Protein AF-A0A850NU99-F1 (afdb_monomer)

pLDDT: mean 89.63, std 8.55, range [55.31, 97.88]

Foldseek 3Di:
DDPVVVVVVVVVVVVVVVVVVVVVVVVLVVVLVVVLVVLVVLLVVLVVQLPPPPVVSNVVSVVSNVVSVVVNVVSVD

Mean predicted aligned error: 7.13 Å

Secondary structure (DSSP, 8-state):
--HHHHHHHHHHHHHHHHHHHHHHHHHHHHHHHHHHHHHHHHHHHHHHHHT-SSHHHHHHHHHHHHHHHHHHHHTT-

Organism: NCBI:txid1181271

Solvent-accessible surface area (backbone atoms only — not comparable to full-atom values): 4190 Å² total; per-residue (Å²): 139,58,72,68,60,55,53,54,51,52,51,51,50,52,54,50,55,50,51,51,52,51,50,52,52,51,49,52,52,48,54,46,51,53,52,50,61,65,46,49,61,54,42,56,52,17,60,61,32,44,75,38,89,52,64,69,54,13,52,52,15,49,56,48,34,58,49,53,51,52,54,56,54,59,67,71,110

Structure (mmCIF, N/CA/C/O backbone):
data_AF-A0A850NU99-F1
#
_entry.id   AF-A0A850NU99-F1
#
loop_
_atom_site.group_PDB
_atom_site.id
_atom_site.type_symbol
_atom_site.label_atom_id
_atom_site.label_alt_id
_atom_site.label_comp_id
_atom_site.label_asym_id
_atom_site.label_entity_id
_atom_site.label_seq_id
_atom_site.pdbx_PDB_ins_code
_atom_site.Cartn_x
_atom_site.Cartn_y
_atom_site.Cartn_z
_atom_site.occupancy
_atom_site.B_iso_or_equiv
_atom_site.auth_seq_id
_atom_site.auth_comp_id
_atom_site.auth_asym_id
_atom_site.auth_atom_id
_atom_site.pdbx_PDB_model_num
ATOM 1 N N . ALA A 1 1 ? -26.843 -6.950 46.287 1.00 55.31 1 ALA A N 1
ATOM 2 C CA . ALA A 1 1 ? -26.103 -6.294 45.186 1.00 55.31 1 ALA A CA 1
ATOM 3 C C . ALA A 1 1 ? -27.041 -6.143 43.985 1.00 55.31 1 ALA A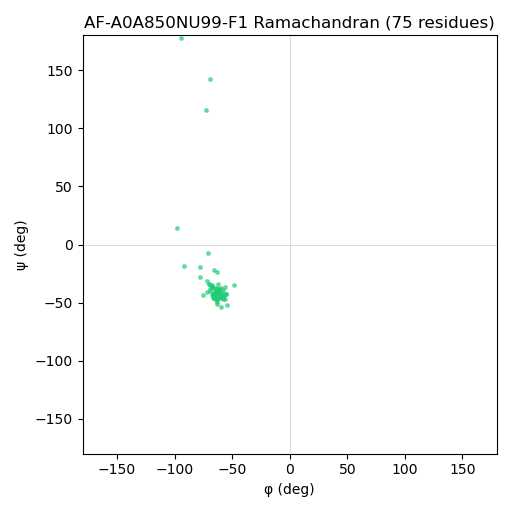 C 1
ATOM 5 O O . ALA A 1 1 ? -27.370 -7.141 43.364 1.00 55.31 1 ALA A O 1
ATOM 6 N N . GLY A 1 2 ? -27.579 -4.940 43.751 1.00 74.06 2 GLY A N 1
ATOM 7 C CA . GLY A 1 2 ? -28.730 -4.709 42.860 1.00 74.06 2 GLY A CA 1
ATOM 8 C C . GLY A 1 2 ? -28.395 -4.325 41.411 1.00 74.06 2 GLY A C 1
ATOM 9 O O . GLY A 1 2 ? -27.231 -4.125 41.059 1.00 74.06 2 GLY A O 1
ATOM 10 N N . LEU A 1 3 ? -29.451 -4.172 40.601 1.00 71.19 3 LEU A N 1
ATOM 11 C CA . LEU A 1 3 ? -29.446 -3.807 39.170 1.00 71.19 3 LEU A CA 1
ATOM 12 C C . LEU A 1 3 ? -28.554 -2.594 38.837 1.00 71.19 3 LEU A C 1
ATOM 14 O O . LEU A 1 3 ? -27.878 -2.587 37.811 1.00 71.19 3 LEU A O 1
ATOM 18 N N . LEU A 1 4 ? -28.463 -1.613 39.742 1.00 74.12 4 LEU A N 1
ATOM 19 C CA . LEU A 1 4 ? -27.568 -0.453 39.627 1.00 74.12 4 LEU A CA 1
ATOM 20 C C . LEU A 1 4 ? -26.084 -0.844 39.500 1.00 74.12 4 LEU A C 1
ATOM 22 O O . LEU A 1 4 ? -25.360 -0.268 38.692 1.00 74.12 4 LEU A O 1
ATOM 26 N N . GLY A 1 5 ? -25.629 -1.862 40.236 1.00 75.69 5 GLY A N 1
ATOM 27 C CA . GLY A 1 5 ? -24.246 -2.339 40.164 1.00 75.69 5 GLY A CA 1
ATOM 28 C C . GLY A 1 5 ? -23.924 -3.041 38.842 1.00 75.69 5 GLY A C 1
ATOM 29 O O . GLY A 1 5 ? -22.815 -2.908 38.328 1.00 75.69 5 GLY A O 1
ATOM 30 N N . ALA A 1 6 ? -24.893 -3.755 38.260 1.00 74.38 6 ALA A N 1
ATOM 31 C CA . ALA A 1 6 ? -24.743 -4.369 36.940 1.00 74.38 6 ALA A CA 1
ATOM 32 C C . ALA A 1 6 ? -24.682 -3.307 35.831 1.00 74.38 6 ALA A C 1
ATOM 34 O O . ALA A 1 6 ? -23.846 -3.399 34.934 1.00 74.38 6 ALA A O 1
ATOM 35 N N . LEU A 1 7 ? -25.496 -2.255 35.941 1.00 73.06 7 LEU A N 1
ATOM 36 C CA . LEU A 1 7 ? -25.555 -1.171 34.962 1.00 73.06 7 LEU A CA 1
ATOM 37 C C . LEU A 1 7 ? -24.284 -0.303 34.967 1.00 73.06 7 LEU A C 1
ATOM 39 O O . LEU A 1 7 ? -23.797 0.081 33.906 1.00 73.06 7 LEU A O 1
ATOM 43 N N . VAL A 1 8 ? -23.703 -0.041 36.144 1.00 80.31 8 VAL A N 1
ATOM 44 C CA . VAL A 1 8 ? -22.410 0.659 36.279 1.00 80.31 8 VAL A CA 1
ATOM 45 C C . VAL A 1 8 ? -21.261 -0.180 35.710 1.00 80.31 8 VAL A C 1
ATOM 47 O O . VAL 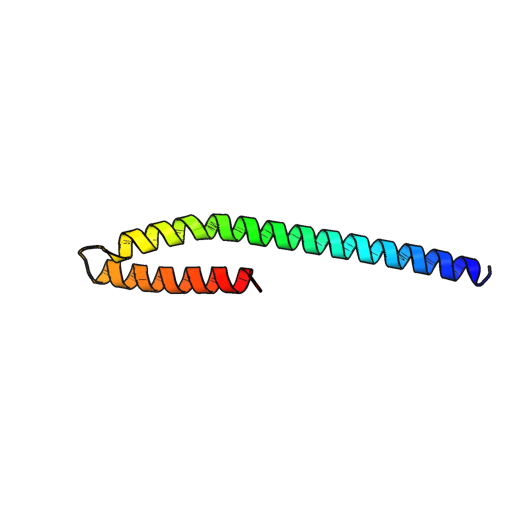A 1 8 ? -20.430 0.348 34.971 1.00 80.31 8 VAL A O 1
ATOM 50 N N . ARG A 1 9 ? -21.234 -1.494 35.975 1.00 77.00 9 ARG A N 1
ATOM 51 C CA . ARG A 1 9 ? -20.226 -2.403 35.398 1.00 77.00 9 ARG A CA 1
ATOM 52 C C . ARG A 1 9 ? -20.342 -2.526 33.879 1.00 77.00 9 ARG A C 1
ATOM 54 O O . ARG A 1 9 ? -19.322 -2.454 33.200 1.00 77.00 9 ARG A O 1
ATOM 61 N N . GLY A 1 10 ? -21.559 -2.641 33.345 1.00 73.38 10 GLY A N 1
ATOM 62 C CA . GLY A 1 10 ? -21.801 -2.672 31.899 1.00 73.38 10 GLY A CA 1
ATOM 63 C C . GLY A 1 10 ? -21.339 -1.391 31.204 1.00 73.38 10 GLY A C 1
ATOM 64 O O . GLY A 1 10 ? -20.687 -1.450 30.166 1.00 73.38 10 GLY A O 1
ATOM 65 N N . ARG A 1 11 ? -21.576 -0.226 31.823 1.00 77.19 11 ARG A N 1
ATOM 66 C CA . ARG A 1 11 ? -21.089 1.065 31.314 1.00 77.19 11 ARG A CA 1
ATOM 67 C C . ARG A 1 11 ? -19.563 1.155 31.347 1.00 77.19 11 ARG A C 1
ATOM 69 O O . ARG A 1 11 ? -18.961 1.587 30.371 1.00 77.19 11 ARG A O 1
ATOM 76 N N . SER A 1 12 ? -18.941 0.701 32.436 1.00 75.81 12 SER A N 1
ATOM 77 C CA . SER A 1 12 ? -17.480 0.659 32.566 1.00 75.81 12 SER A CA 1
ATOM 78 C C . SER A 1 12 ? -16.850 -0.236 31.488 1.00 75.81 12 SER A C 1
ATOM 80 O O . SER A 1 12 ? -15.956 0.202 30.765 1.00 75.81 12 SER A O 1
ATOM 82 N N . SER A 1 13 ? -17.404 -1.434 31.276 1.00 81.31 13 SER A N 1
ATOM 83 C CA . SER A 1 13 ? -16.973 -2.360 30.220 1.00 81.31 13 SER A CA 1
ATOM 84 C C . SER A 1 13 ? -17.155 -1.776 28.813 1.00 81.31 13 SER A C 1
ATOM 86 O O . SER A 1 13 ? -16.219 -1.805 28.018 1.00 81.31 13 SER A O 1
ATOM 88 N N . ALA A 1 14 ? -18.301 -1.152 28.520 1.00 83.81 14 ALA A N 1
ATOM 89 C CA . ALA A 1 14 ? -18.536 -0.502 27.231 1.00 83.81 14 ALA A CA 1
ATOM 90 C C . ALA A 1 14 ? -17.539 0.640 26.963 1.00 83.81 14 ALA A C 1
ATOM 92 O O . ALA A 1 14 ? -17.035 0.779 25.846 1.00 83.81 14 ALA A O 1
ATOM 93 N N . THR A 1 15 ? -17.197 1.434 27.984 1.00 88.12 15 THR A N 1
ATOM 94 C CA . THR A 1 15 ? -16.178 2.487 27.842 1.00 88.12 15 THR A CA 1
ATOM 95 C C . THR A 1 15 ? -14.772 1.921 27.644 1.00 88.12 15 THR A C 1
ATOM 97 O O . THR A 1 15 ? -14.008 2.485 26.866 1.00 88.12 15 THR A O 1
ATOM 100 N N . ALA A 1 16 ? -14.435 0.796 28.283 1.00 87.50 16 ALA A N 1
ATOM 101 C CA . ALA A 1 16 ? -13.157 0.117 28.080 1.00 87.50 16 ALA A CA 1
ATOM 102 C C . ALA A 1 16 ? -13.020 -0.410 26.641 1.00 87.50 16 ALA A C 1
ATOM 104 O O . ALA A 1 16 ? -12.039 -0.092 25.975 1.00 87.50 16 ALA A O 1
ATOM 105 N N . LEU A 1 17 ? -14.045 -1.097 26.126 1.00 88.06 17 LEU A N 1
ATOM 106 C CA . LEU A 1 17 ? -14.074 -1.601 24.746 1.00 88.06 17 LEU A CA 1
ATOM 107 C C . LEU A 1 17 ? -14.005 -0.471 23.710 1.00 88.06 17 LEU A C 1
ATOM 109 O O . LEU A 1 17 ? -13.340 -0.592 22.685 1.00 88.06 17 LEU A O 1
ATOM 113 N N . THR A 1 18 ? -14.668 0.653 23.988 1.00 91.88 18 THR A N 1
ATOM 114 C CA . THR A 1 18 ? -14.623 1.849 23.133 1.00 91.88 18 THR A CA 1
ATOM 115 C C . THR A 1 18 ? -13.200 2.407 23.058 1.00 91.88 18 THR A C 1
ATOM 117 O O . THR A 1 18 ? -12.708 2.666 21.963 1.00 91.88 18 THR A O 1
ATOM 120 N N . ARG A 1 19 ? -12.510 2.533 24.201 1.00 91.19 19 ARG A N 1
ATOM 121 C CA . ARG A 1 19 ? -11.120 3.017 24.254 1.00 91.19 19 ARG A CA 1
ATOM 122 C C . ARG A 1 19 ? -10.150 2.078 23.548 1.00 91.19 19 ARG A C 1
ATOM 124 O O . ARG A 1 19 ? -9.274 2.550 22.834 1.00 91.19 19 ARG A O 1
ATOM 131 N N . GLU A 1 20 ? -10.306 0.773 23.740 1.00 93.19 20 GLU A N 1
ATOM 132 C CA . GLU A 1 20 ? -9.469 -0.232 23.081 1.00 93.19 20 GLU A CA 1
ATOM 133 C C . GLU A 1 20 ? -9.649 -0.191 21.56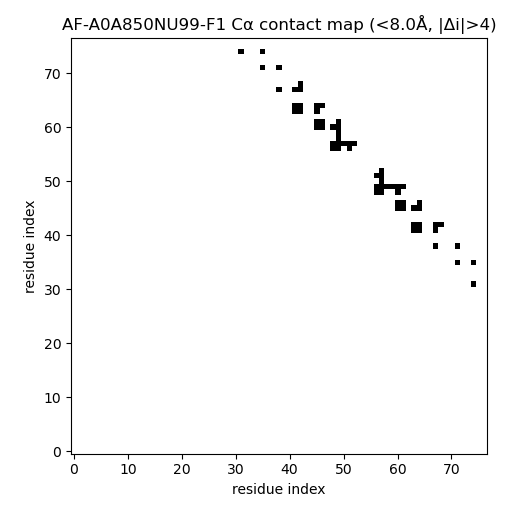1 1.00 93.19 20 GLU A C 1
ATOM 135 O O . GLU A 1 20 ? -8.672 -0.098 20.820 1.00 93.19 20 GLU A O 1
ATOM 140 N N . ARG A 1 21 ? -10.899 -0.139 21.085 1.00 93.94 21 ARG A N 1
ATOM 141 C CA . ARG A 1 21 ? -11.201 0.070 19.665 1.00 93.94 21 ARG A CA 1
ATOM 142 C C . ARG A 1 21 ? -10.560 1.356 19.141 1.00 93.94 21 ARG A C 1
ATOM 144 O O . ARG A 1 21 ? -9.958 1.336 18.072 1.00 93.94 21 ARG A O 1
ATOM 151 N N . ASP A 1 22 ? -10.689 2.466 19.861 1.00 95.12 22 ASP A N 1
ATOM 152 C CA . ASP A 1 22 ? -10.146 3.755 19.419 1.00 95.12 22 ASP A CA 1
ATOM 153 C C . ASP A 1 22 ? -8.613 3.727 19.344 1.00 95.12 22 ASP A C 1
ATOM 155 O O . ASP A 1 22 ? -8.038 4.252 18.388 1.00 95.12 22 ASP A O 1
ATOM 159 N N . ALA A 1 23 ? -7.954 3.046 20.286 1.00 94.94 23 ALA A N 1
ATOM 160 C CA . ALA A 1 23 ? -6.515 2.812 20.253 1.00 94.94 23 ALA A CA 1
ATOM 161 C C . ALA A 1 23 ? -6.103 1.971 19.034 1.00 94.94 23 ALA A C 1
ATOM 163 O O . ALA A 1 23 ? -5.185 2.353 18.309 1.00 94.94 23 ALA A O 1
ATOM 164 N N . LEU A 1 24 ? -6.823 0.883 18.743 1.00 94.19 24 LEU A N 1
ATOM 165 C CA . LEU A 1 24 ? -6.566 0.042 17.568 1.00 94.19 24 LEU A CA 1
ATOM 166 C C . LEU A 1 24 ? -6.783 0.799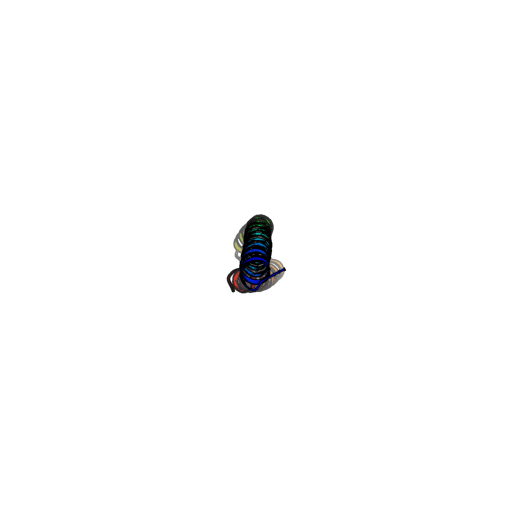 16.250 1.00 94.19 24 LEU A C 1
ATOM 168 O O . LEU A 1 24 ? -6.013 0.640 15.303 1.00 94.19 24 LEU A O 1
ATOM 172 N N . VAL A 1 25 ? -7.802 1.660 16.176 1.00 94.88 25 VAL A N 1
ATOM 173 C CA . VAL A 1 25 ? -8.042 2.518 15.005 1.00 94.88 25 VAL A CA 1
ATOM 174 C C . VAL A 1 25 ? -6.919 3.541 14.836 1.00 94.88 25 VAL A C 1
ATOM 176 O O . VAL A 1 25 ? -6.476 3.775 13.709 1.00 94.88 25 VAL A O 1
ATOM 179 N N . ALA A 1 26 ? -6.449 4.150 15.927 1.00 94.56 26 ALA A N 1
ATOM 180 C CA . ALA A 1 26 ? -5.326 5.081 15.891 1.00 94.56 26 ALA A CA 1
ATOM 181 C C . ALA A 1 26 ? -4.037 4.390 15.421 1.00 94.56 26 ALA A C 1
ATOM 183 O O . ALA A 1 26 ? -3.344 4.922 14.554 1.00 94.56 26 ALA A O 1
ATOM 184 N N . GLU A 1 27 ? -3.766 3.185 15.919 1.00 94.31 27 GLU A N 1
ATOM 185 C CA . GLU A 1 27 ? -2.594 2.403 15.530 1.00 94.31 27 GLU A CA 1
ATOM 186 C C . GLU A 1 27 ? -2.654 1.977 14.061 1.00 94.31 27 GLU A C 1
ATOM 188 O O . GLU A 1 27 ? -1.711 2.202 13.305 1.00 94.31 27 GLU A O 1
ATOM 193 N N . ARG A 1 28 ? -3.812 1.491 13.593 1.00 93.00 28 ARG A N 1
ATOM 194 C CA . ARG A 1 28 ? -4.027 1.193 12.168 1.00 93.00 28 ARG A CA 1
ATOM 195 C C . ARG A 1 28 ? -3.748 2.412 11.286 1.00 93.00 28 ARG A C 1
ATOM 197 O O . ARG A 1 28 ? -3.142 2.273 10.226 1.00 93.00 28 ARG A O 1
ATOM 204 N N . ARG A 1 29 ? -4.195 3.605 11.694 1.00 92.25 29 ARG A N 1
ATOM 205 C CA . ARG A 1 29 ? -3.960 4.846 10.936 1.00 92.25 29 ARG A CA 1
ATOM 206 C C . ARG A 1 29 ? -2.475 5.196 10.857 1.00 92.25 29 ARG A C 1
ATOM 208 O O . ARG A 1 29 ? -2.035 5.608 9.786 1.00 92.25 29 ARG A O 1
ATOM 215 N N . ARG A 1 30 ? -1.722 5.017 11.948 1.00 94.38 30 ARG A N 1
ATOM 216 C CA . ARG A 1 30 ? -0.264 5.222 11.967 1.00 94.38 30 ARG A CA 1
ATOM 217 C C . ARG A 1 30 ? 0.445 4.248 11.037 1.00 94.38 30 ARG A C 1
ATOM 219 O O . ARG A 1 30 ? 1.129 4.690 10.127 1.00 94.38 30 ARG A O 1
ATOM 226 N N . LEU A 1 31 ? 0.156 2.953 11.151 1.00 92.88 31 LEU A N 1
ATOM 227 C CA . LEU A 1 31 ? 0.749 1.931 10.282 1.00 92.88 31 LEU A CA 1
ATOM 228 C C . LEU A 1 31 ? 0.485 2.202 8.795 1.00 92.88 31 LEU A C 1
ATOM 230 O O . LEU A 1 31 ? 1.383 2.082 7.965 1.00 92.88 31 LEU A O 1
ATOM 234 N N . VAL A 1 32 ? -0.738 2.611 8.442 1.00 92.12 32 VAL A N 1
ATOM 235 C CA . VAL A 1 32 ? -1.078 3.006 7.065 1.00 92.12 32 VAL A CA 1
ATOM 236 C C . VAL A 1 32 ? -0.282 4.232 6.614 1.00 92.12 32 VAL A C 1
ATOM 238 O O . VAL A 1 32 ? 0.141 4.286 5.458 1.00 92.12 32 VAL A O 1
ATOM 241 N N . HIS A 1 33 ? -0.096 5.223 7.488 1.00 91.69 33 HIS A N 1
ATOM 242 C CA . HIS A 1 33 ? 0.705 6.40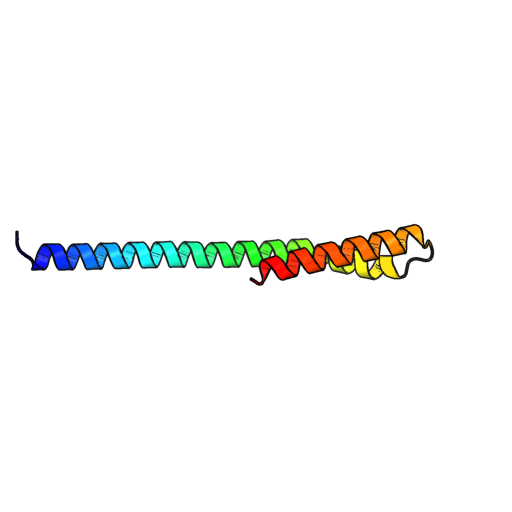8 7.189 1.00 91.69 33 HIS A CA 1
ATOM 243 C C . HIS A 1 33 ? 2.171 6.040 6.929 1.00 91.69 33 HIS A C 1
ATOM 245 O O . HIS A 1 33 ? 2.706 6.401 5.880 1.00 91.69 33 HIS A O 1
ATOM 251 N N . ASP A 1 34 ? 2.774 5.253 7.817 1.00 93.94 34 ASP A N 1
ATOM 252 C CA . ASP A 1 34 ? 4.177 4.845 7.723 1.00 93.94 34 ASP A CA 1
ATOM 253 C C . ASP A 1 34 ? 4.427 3.999 6.467 1.00 93.94 34 ASP A C 1
ATOM 255 O O . ASP A 1 34 ? 5.351 4.263 5.695 1.00 93.94 34 ASP A O 1
ATOM 259 N N . LEU A 1 35 ? 3.537 3.041 6.180 1.00 91.00 35 LEU A N 1
ATOM 260 C CA . LEU A 1 35 ? 3.605 2.229 4.963 1.00 91.00 35 LEU A CA 1
ATOM 261 C C . LEU A 1 35 ? 3.525 3.080 3.693 1.00 91.00 35 LEU A C 1
ATOM 263 O O . LEU A 1 35 ? 4.276 2.840 2.749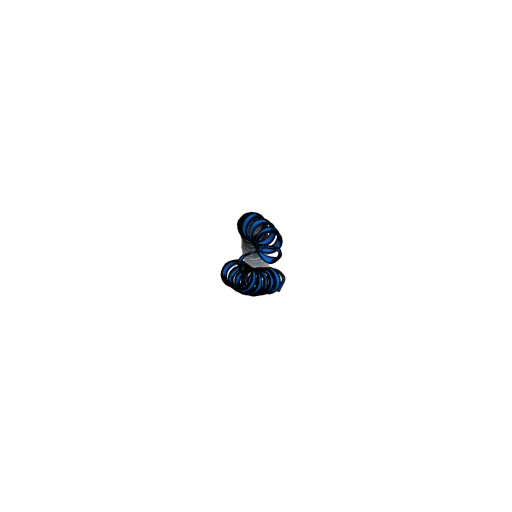 1.00 91.00 35 LEU A O 1
ATOM 267 N N . ARG A 1 36 ? 2.660 4.102 3.656 1.00 89.62 36 ARG A N 1
ATOM 268 C CA . ARG A 1 36 ? 2.629 5.043 2.523 1.00 89.62 36 ARG A CA 1
ATOM 269 C C . ARG A 1 36 ? 3.940 5.813 2.397 1.00 89.62 36 ARG A C 1
ATOM 271 O O . ARG A 1 36 ? 4.426 5.976 1.280 1.00 89.62 36 ARG A O 1
ATOM 278 N N . GLY A 1 37 ? 4.526 6.232 3.518 1.00 91.62 37 GLY A N 1
ATOM 279 C CA . GLY A 1 37 ? 5.852 6.846 3.553 1.00 91.62 37 GLY A CA 1
ATOM 280 C C . GLY A 1 37 ? 6.923 5.955 2.918 1.00 91.62 37 GLY A C 1
ATOM 281 O O . GLY A 1 37 ? 7.708 6.430 2.103 1.00 91.62 37 GLY A O 1
ATOM 282 N N . HIS A 1 38 ? 6.905 4.650 3.201 1.00 91.69 38 HIS A N 1
ATOM 283 C CA . HIS A 1 38 ? 7.846 3.685 2.618 1.00 91.69 38 HIS A CA 1
ATOM 284 C C . HIS A 1 38 ? 7.612 3.387 1.130 1.00 91.69 38 HIS A C 1
ATOM 286 O O . HIS A 1 38 ? 8.566 3.110 0.403 1.00 91.69 38 HIS A O 1
ATOM 292 N N . LEU A 1 39 ? 6.364 3.441 0.661 1.00 92.44 39 LEU A N 1
ATOM 293 C CA . LEU A 1 39 ? 6.028 3.203 -0.746 1.00 92.44 39 LEU A CA 1
ATOM 294 C C . LEU A 1 39 ? 6.334 4.411 -1.647 1.00 92.44 39 LEU A C 1
ATOM 296 O O . LEU A 1 39 ? 6.635 4.227 -2.827 1.00 92.44 39 LEU A O 1
ATOM 300 N N . SER A 1 40 ? 6.306 5.632 -1.105 1.00 91.88 40 SER A N 1
ATOM 301 C CA . SER A 1 40 ? 6.497 6.866 -1.881 1.00 91.88 40 SER A CA 1
ATOM 302 C C . SER A 1 40 ? 7.833 6.922 -2.646 1.00 91.88 40 SER A C 1
ATOM 304 O O . SER A 1 40 ? 7.804 7.232 -3.838 1.00 91.88 40 SER A O 1
ATOM 306 N N . PRO A 1 41 ? 9.000 6.576 -2.060 1.00 94.31 41 PRO A N 1
ATOM 307 C CA . PRO A 1 41 ? 10.255 6.522 -2.810 1.00 94.31 41 PRO A CA 1
ATOM 308 C C . PRO A 1 41 ? 10.217 5.526 -3.972 1.00 94.31 41 PRO A C 1
ATOM 310 O O . PRO A 1 41 ? 10.757 5.811 -5.039 1.00 94.31 41 PRO A O 1
ATOM 313 N N . MET A 1 42 ? 9.554 4.376 -3.799 1.00 92.81 42 MET A N 1
ATOM 314 C CA . MET A 1 42 ? 9.421 3.393 -4.876 1.00 92.81 42 MET A CA 1
ATOM 315 C C . MET A 1 42 ? 8.547 3.907 -6.020 1.00 92.81 42 MET A C 1
ATOM 317 O O . MET A 1 42 ? 8.881 3.635 -7.173 1.00 92.81 42 MET A O 1
ATOM 321 N N . MET A 1 43 ? 7.487 4.677 -5.736 1.00 92.75 43 MET A N 1
ATOM 322 C CA . MET A 1 43 ? 6.722 5.362 -6.788 1.00 92.75 43 MET A CA 1
ATOM 323 C C . MET A 1 43 ? 7.620 6.320 -7.567 1.00 92.75 43 MET A C 1
ATOM 325 O O . MET A 1 43 ? 7.756 6.167 -8.774 1.00 92.75 43 MET A O 1
ATOM 329 N N . MET A 1 44 ? 8.319 7.223 -6.873 1.00 94.75 44 MET A N 1
ATOM 330 C CA . MET A 1 44 ? 9.170 8.234 -7.512 1.00 94.75 44 MET A CA 1
ATOM 331 C C . MET A 1 44 ? 10.280 7.618 -8.376 1.00 94.75 44 MET A C 1
ATOM 333 O O . MET A 1 44 ? 10.546 8.075 -9.488 1.00 94.75 44 MET A O 1
ATOM 337 N N . VAL A 1 45 ? 10.944 6.570 -7.877 1.00 95.44 45 VAL A N 1
ATOM 338 C CA . VAL A 1 45 ? 11.993 5.869 -8.632 1.00 95.44 45 VAL A CA 1
ATOM 339 C C . VAL A 1 45 ? 11.402 5.158 -9.848 1.00 95.44 45 VAL A C 1
ATOM 341 O O . VAL A 1 45 ? 11.977 5.237 -10.932 1.00 95.44 45 VAL A O 1
ATOM 344 N N . SER A 1 46 ? 10.247 4.507 -9.698 1.00 93.94 46 SER A N 1
ATOM 345 C CA . SER A 1 46 ? 9.576 3.824 -10.809 1.00 93.94 46 SER A CA 1
ATOM 346 C C . SER A 1 46 ? 9.107 4.816 -11.880 1.00 93.94 46 SER A C 1
ATOM 348 O O . SER A 1 46 ? 9.339 4.584 -13.060 1.00 93.94 46 SER A O 1
ATOM 350 N N . GLU A 1 47 ? 8.538 5.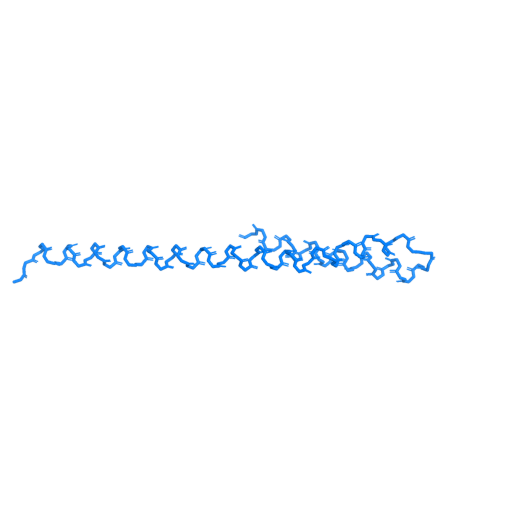962 -11.498 1.00 94.94 47 GLU A N 1
ATOM 351 C CA . GLU A 1 47 ? 8.164 7.036 -12.432 1.00 94.94 47 GLU A CA 1
ATOM 352 C C . GLU A 1 47 ? 9.374 7.536 -13.224 1.00 94.94 47 GLU A C 1
ATOM 354 O O . GLU A 1 47 ? 9.316 7.667 -14.446 1.00 94.94 47 GLU A O 1
ATOM 359 N N . ARG A 1 48 ? 10.508 7.745 -12.545 1.00 96.00 48 ARG A N 1
ATOM 360 C CA . ARG A 1 48 ? 11.749 8.174 -13.198 1.00 96.00 48 ARG A CA 1
ATOM 361 C C . ARG A 1 48 ? 12.305 7.124 -14.160 1.00 96.00 48 ARG A C 1
ATOM 363 O O . ARG A 1 48 ? 12.835 7.477 -15.210 1.00 96.00 48 ARG A O 1
ATOM 370 N N . LEU A 1 49 ? 12.232 5.844 -13.802 1.00 96.56 49 LEU A N 1
ATOM 371 C CA . LEU A 1 49 ? 12.740 4.753 -14.636 1.00 96.56 49 LEU A CA 1
ATOM 372 C C . LEU A 1 49 ? 11.801 4.402 -15.797 1.00 96.56 49 LEU A C 1
ATOM 374 O O . LEU A 1 49 ? 12.256 3.826 -16.782 1.00 96.56 49 LEU A O 1
ATOM 378 N N . ALA A 1 50 ? 10.523 4.778 -15.737 1.00 95.06 50 ALA A N 1
ATOM 379 C CA . ALA A 1 50 ? 9.572 4.542 -16.822 1.00 95.06 50 ALA A CA 1
ATOM 380 C C . ALA A 1 50 ? 9.954 5.274 -18.124 1.00 95.06 50 ALA A C 1
ATOM 382 O O . ALA A 1 50 ? 9.584 4.828 -19.207 1.00 95.06 50 ALA A O 1
ATOM 383 N N . THR A 1 51 ? 10.734 6.357 -18.042 1.00 94.69 51 THR A N 1
ATOM 384 C CA . THR A 1 51 ? 11.248 7.100 -19.207 1.00 94.69 51 THR A CA 1
ATOM 385 C C . THR A 1 51 ? 12.679 6.707 -19.590 1.00 94.69 51 THR A C 1
ATOM 387 O O . THR A 1 51 ? 13.355 7.449 -20.302 1.00 94.69 51 THR A O 1
ATOM 390 N N . HIS A 1 52 ? 13.191 5.587 -19.073 1.00 97.25 52 HIS A N 1
ATOM 391 C CA . HIS A 1 52 ? 14.557 5.139 -19.335 1.00 97.25 52 HIS A CA 1
ATOM 392 C C . HIS A 1 52 ? 14.731 4.677 -20.793 1.00 97.25 52 HIS A C 1
ATOM 394 O O . HIS A 1 52 ? 13.848 4.037 -21.359 1.00 97.25 52 HIS A O 1
ATOM 400 N N . THR A 1 53 ? 15.891 4.966 -21.395 1.00 97.12 53 THR A N 1
ATOM 401 C CA . THR A 1 53 ? 16.187 4.639 -22.805 1.00 97.12 53 THR A CA 1
ATOM 402 C C . THR A 1 53 ? 16.180 3.134 -23.079 1.00 97.12 53 THR A C 1
ATOM 404 O O . THR A 1 53 ? 15.783 2.699 -24.155 1.00 97.12 53 THR A O 1
ATOM 407 N N . ASP A 1 54 ? 16.615 2.330 -22.104 1.00 97.88 54 ASP A N 1
ATOM 408 C CA . ASP A 1 54 ? 16.488 0.871 -22.171 1.00 97.88 54 ASP A CA 1
ATOM 409 C C . ASP A 1 54 ? 15.017 0.450 -21.965 1.00 97.88 54 ASP A C 1
ATOM 411 O O . ASP A 1 54 ? 14.482 0.619 -20.860 1.00 97.88 54 ASP A O 1
ATOM 415 N N . PRO A 1 55 ? 14.368 -0.157 -22.979 1.00 96.75 55 PRO A N 1
ATOM 416 C CA . PRO A 1 55 ? 12.965 -0.546 -22.901 1.00 96.75 55 PRO A CA 1
ATOM 417 C C . PRO A 1 55 ? 12.696 -1.645 -21.863 1.00 96.75 55 PRO A C 1
ATOM 419 O O . PRO A 1 55 ? 11.566 -1.784 -21.398 1.00 96.75 55 PRO A O 1
ATOM 422 N N . SER A 1 56 ? 13.694 -2.442 -21.478 1.00 97.56 56 SER A N 1
ATOM 423 C CA . SER A 1 56 ? 13.546 -3.456 -20.428 1.00 97.56 56 SER A CA 1
ATOM 424 C C . SER A 1 56 ? 13.431 -2.816 -19.048 1.00 97.56 56 SER A C 1
ATOM 426 O O . SER A 1 56 ? 12.583 -3.226 -18.252 1.00 97.56 56 SER A O 1
ATOM 428 N N . VAL A 1 57 ? 14.224 -1.772 -18.799 1.00 97.31 57 VAL A N 1
ATOM 429 C CA . VAL A 1 57 ? 14.166 -0.975 -17.566 1.00 97.31 57 VAL A CA 1
ATOM 430 C C . VAL A 1 57 ? 12.840 -0.225 -17.481 1.00 97.31 57 VAL A C 1
ATOM 432 O O . VAL A 1 57 ? 12.166 -0.306 -16.456 1.00 97.31 57 VAL A O 1
ATOM 435 N N . ALA A 1 58 ? 12.417 0.417 -18.575 1.00 97.12 58 ALA A N 1
ATOM 436 C CA . ALA A 1 58 ? 11.137 1.120 -18.636 1.00 97.12 58 ALA A C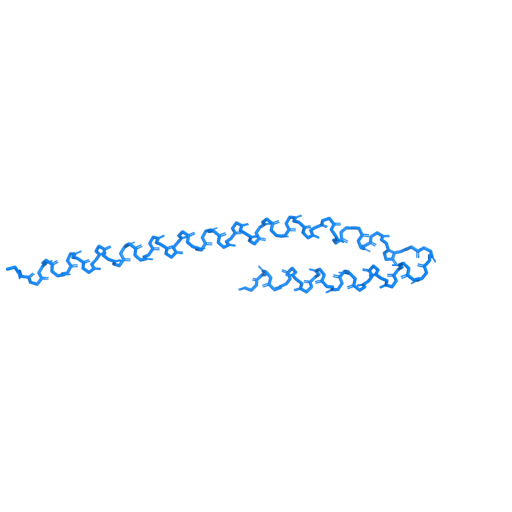A 1
ATOM 437 C C . ALA A 1 58 ? 9.948 0.187 -18.340 1.00 97.12 58 ALA A C 1
ATOM 439 O O . ALA A 1 58 ? 9.111 0.499 -17.495 1.00 97.12 58 ALA A O 1
ATOM 440 N N . ARG A 1 59 ? 9.908 -1.006 -18.956 1.00 96.62 59 ARG A N 1
ATOM 441 C CA . ARG A 1 59 ? 8.856 -2.005 -18.690 1.00 96.62 59 ARG A CA 1
ATOM 442 C C . ARG A 1 59 ? 8.832 -2.463 -17.234 1.00 96.62 59 ARG A C 1
ATOM 444 O O . ARG A 1 59 ? 7.755 -2.571 -16.649 1.00 96.62 59 ARG A O 1
ATOM 451 N N . LEU A 1 60 ? 9.998 -2.750 -16.650 1.00 97.25 60 LEU A N 1
ATOM 452 C CA . LEU A 1 60 ? 10.084 -3.144 -15.243 1.00 97.25 60 LEU A CA 1
ATOM 453 C C . LEU A 1 60 ? 9.551 -2.032 -14.333 1.00 97.25 60 LEU A C 1
ATOM 455 O O . LEU A 1 60 ? 8.780 -2.308 -13.417 1.00 97.25 60 LEU A O 1
ATOM 459 N 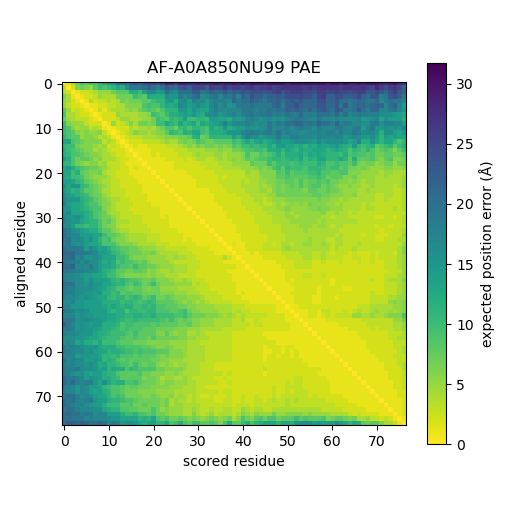N . ALA A 1 61 ? 9.913 -0.785 -14.620 1.00 96.50 61 ALA A N 1
ATOM 460 C CA . ALA A 1 61 ? 9.465 0.374 -13.870 1.00 96.50 61 ALA A CA 1
ATOM 461 C C . ALA A 1 61 ? 7.940 0.560 -13.936 1.00 96.50 61 ALA A C 1
ATOM 463 O O . ALA A 1 61 ? 7.310 0.763 -12.901 1.00 96.50 61 ALA A O 1
ATOM 464 N N . THR A 1 62 ? 7.323 0.386 -15.108 1.00 96.38 62 THR A N 1
ATOM 465 C CA . THR A 1 62 ? 5.856 0.398 -15.247 1.00 96.38 62 THR A CA 1
ATOM 466 C C . THR A 1 62 ? 5.194 -0.701 -14.410 1.00 96.38 62 THR A C 1
ATOM 468 O O . THR A 1 62 ? 4.232 -0.438 -13.695 1.00 96.38 62 THR A O 1
ATOM 471 N N . LEU A 1 63 ? 5.735 -1.927 -14.425 1.00 96.88 63 LEU A N 1
ATOM 472 C CA . LEU A 1 63 ? 5.212 -3.025 -13.600 1.00 96.88 63 LEU A CA 1
ATOM 473 C C . LEU A 1 63 ? 5.339 -2.741 -12.097 1.00 96.88 63 LEU A C 1
ATOM 475 O O . LEU A 1 63 ? 4.462 -3.122 -11.316 1.00 96.88 63 LEU A O 1
ATOM 479 N N . MET A 1 64 ? 6.434 -2.102 -11.680 1.00 95.69 64 MET A N 1
ATOM 480 C CA . MET A 1 64 ? 6.637 -1.688 -10.293 1.00 95.69 64 MET A CA 1
ATOM 481 C C . MET A 1 64 ? 5.642 -0.599 -9.891 1.00 95.69 64 MET A C 1
ATOM 483 O O . MET A 1 64 ? 5.001 -0.743 -8.849 1.00 95.69 64 MET A O 1
ATOM 487 N N . LEU A 1 65 ? 5.453 0.421 -10.732 1.00 94.88 65 LEU A N 1
ATOM 488 C CA . LEU A 1 65 ? 4.480 1.492 -10.520 1.00 94.88 65 LEU A CA 1
ATOM 489 C C . LEU A 1 65 ? 3.074 0.919 -10.286 1.00 94.88 65 LEU A C 1
ATOM 491 O O . LEU A 1 65 ? 2.474 1.157 -9.238 1.00 94.88 65 LEU A O 1
ATOM 495 N N . ASP A 1 66 ? 2.619 0.044 -11.186 1.00 95.50 66 ASP A N 1
ATOM 496 C CA . ASP A 1 66 ? 1.324 -0.637 -11.101 1.00 95.50 66 ASP A CA 1
ATOM 497 C C . ASP A 1 66 ? 1.135 -1.425 -9.797 1.00 95.50 66 ASP A C 1
ATOM 499 O O . ASP A 1 66 ? 0.020 -1.559 -9.278 1.00 95.50 66 ASP A O 1
ATOM 503 N N . ARG A 1 67 ? 2.206 -2.038 -9.279 1.00 94.50 67 ARG A N 1
ATOM 504 C CA . ARG A 1 67 ? 2.150 -2.791 -8.020 1.00 94.50 67 ARG A CA 1
ATOM 505 C C . ARG A 1 67 ? 2.101 -1.867 -6.814 1.00 94.50 67 ARG A C 1
ATOM 507 O O . ARG A 1 67 ? 1.317 -2.125 -5.901 1.00 94.50 67 ARG A O 1
ATOM 514 N N . VAL A 1 68 ? 2.907 -0.810 -6.807 1.00 92.31 68 VAL A N 1
ATOM 515 C CA . VAL A 1 68 ? 2.938 0.155 -5.704 1.00 92.31 68 VAL A CA 1
ATOM 516 C C . VAL A 1 68 ? 1.628 0.937 -5.627 1.00 92.31 68 VAL A C 1
ATOM 518 O O . VAL A 1 68 ? 1.119 1.171 -4.530 1.00 92.31 68 VAL A O 1
ATOM 521 N N . GLU A 1 69 ? 1.020 1.263 -6.764 1.00 91.31 69 GLU A N 1
ATOM 522 C CA . GLU A 1 69 ? -0.275 1.936 -6.809 1.00 91.31 69 GLU A CA 1
ATOM 523 C C . GLU A 1 69 ? -1.402 1.033 -6.290 1.00 91.31 69 GLU A C 1
ATOM 525 O O . GLU A 1 69 ? -2.193 1.446 -5.437 1.00 91.31 69 GLU A O 1
ATOM 530 N N . ARG A 1 70 ? -1.412 -0.248 -6.683 1.00 91.88 70 ARG A N 1
ATOM 531 C CA . ARG A 1 70 ? -2.339 -1.246 -6.121 1.00 91.88 70 ARG A CA 1
ATOM 532 C C . ARG A 1 70 ? -2.161 -1.430 -4.613 1.00 91.88 70 ARG A C 1
ATOM 534 O O . ARG A 1 70 ? -3.159 -1.475 -3.890 1.00 91.88 70 ARG A O 1
ATOM 541 N N . ALA A 1 71 ? -0.920 -1.505 -4.133 1.00 90.56 71 ALA A N 1
ATOM 542 C CA . ALA A 1 71 ? -0.619 -1.593 -2.704 1.00 90.56 71 ALA A CA 1
ATOM 543 C C . ALA A 1 71 ? -1.061 -0.325 -1.951 1.00 90.56 71 ALA A C 1
ATOM 545 O O . ALA A 1 71 ? -1.667 -0.399 -0.887 1.00 90.56 71 ALA A O 1
ATOM 546 N N . SER A 1 72 ? -0.850 0.855 -2.528 1.00 88.19 72 SER A N 1
ATOM 547 C CA . SER A 1 72 ? -1.280 2.123 -1.931 1.00 88.19 72 SER A CA 1
ATOM 548 C C . SER A 1 72 ? -2.806 2.255 -1.885 1.00 88.19 72 SER A C 1
ATOM 550 O O . SER A 1 72 ? -3.360 2.782 -0.917 1.00 88.19 72 SER A O 1
ATOM 552 N N . ALA A 1 73 ? -3.501 1.753 -2.908 1.00 89.19 73 ALA A N 1
ATOM 553 C CA . ALA A 1 73 ? -4.956 1.740 -2.976 1.00 89.19 73 ALA A CA 1
ATOM 554 C C . ALA A 1 73 ? -5.586 0.751 -1.983 1.00 89.19 73 ALA A C 1
ATOM 556 O O . ALA A 1 73 ? -6.658 1.035 -1.447 1.00 89.19 73 ALA A O 1
ATOM 557 N N . SER A 1 74 ? -4.946 -0.390 -1.700 1.00 90.38 74 SER A N 1
ATOM 558 C CA . SER A 1 74 ? -5.438 -1.321 -0.674 1.00 90.38 74 SER A CA 1
ATOM 559 C C . SER A 1 74 ? -5.336 -0.721 0.732 1.00 90.38 74 SER A C 1
ATOM 561 O O . SER A 1 74 ? -6.261 -0.882 1.520 1.00 90.38 74 SER A O 1
ATOM 563 N N . LEU A 1 75 ? -4.299 0.080 1.007 1.00 86.00 75 LEU A N 1
ATOM 564 C CA . LEU A 1 75 ? -4.119 0.818 2.267 1.00 86.00 75 LEU A CA 1
ATOM 565 C C . LEU A 1 75 ? -5.094 1.997 2.457 1.00 86.00 75 LEU A C 1
ATOM 567 O O . LEU A 1 75 ? -5.068 2.667 3.491 1.00 86.00 75 LEU A O 1
ATOM 571 N N . ARG A 1 76 ? -5.898 2.346 1.446 1.00 79.50 76 ARG A N 1
ATOM 572 C CA . ARG A 1 76 ? -6.943 3.385 1.541 1.00 79.50 76 ARG A CA 1
ATOM 573 C C . ARG A 1 76 ? -8.310 2.826 1.941 1.00 79.50 76 ARG A C 1
ATOM 575 O O . ARG A 1 76 ? -9.150 3.618 2.358 1.00 79.50 76 ARG A O 1
ATOM 582 N N . ARG A 1 77 ? -8.522 1.516 1.794 1.00 68.44 77 ARG A N 1
ATOM 583 C CA . ARG A 1 77 ? -9.756 0.819 2.186 1.00 68.44 77 ARG A CA 1
ATOM 584 C C . ARG A 1 77 ? -9.720 0.490 3.675 1.00 68.44 77 ARG A C 1
ATOM 586 O O . ARG A 1 77 ? -10.781 0.540 4.322 1.00 68.44 77 ARG A O 1
#

Nearest PDB structures (foldseek):
  6zvr-assembly1_C  TM=6.473E-01  e=5.521E+00  Nostoc punctiforme
  7o3x-assembly1_D  TM=6.516E-01  e=7.213E+00  Synechocystis sp. PCC 6803 substr. Kazusa

Radius of gyration: 23.3 Å; Cα contacts (8 Å, |Δi|>4): 32; chains: 1; bounding box: 46×14×68 Å

Sequence (77 aa):
AGLLGALVRGRSSATALTRERDALVAERRRLVHDLRGHLSPMMMVSERLATHTDPSVARLATLMLDRVERASASLRR